Protein AF-A0AAV4H9J4-F1 (afdb_monomer_lite)

Radius of gyration: 20.16 Å; chains: 1; bounding box: 41×39×53 Å

Secondary structure (DSSP, 8-state):
-PPPPSS----HHHHHHHHHHHHTT--HHHHHHHHT--HHHHHHHHHTHHHHHHHHHTSTT-SS-------TTHHHHHHHHHHHHHHHHTTPPPPHHHHHHHHHHHHHHTT-TT----

Organism: NCBI:txid1093978

Structure (mmCIF, N/CA/C/O backbone):
data_AF-A0AAV4H9J4-F1
#
_entry.id   AF-A0AAV4H9J4-F1
#
loop_
_atom_site.group_PDB
_atom_site.id
_atom_site.type_symbol
_atom_site.label_atom_id
_atom_site.label_alt_id
_atom_site.label_comp_id
_atom_site.label_asym_id
_atom_site.label_entity_id
_atom_site.label_seq_id
_atom_site.pdbx_PDB_ins_code
_atom_site.Cartn_x
_atom_site.Cartn_y
_atom_site.Cartn_z
_atom_site.occupancy
_atom_site.B_iso_or_equiv
_atom_site.auth_seq_id
_atom_site.auth_comp_id
_atom_site.auth_asym_id
_atom_site.auth_atom_id
_atom_site.pdbx_PDB_model_num
ATOM 1 N N . MET A 1 1 ? -6.441 -33.536 6.638 1.00 47.53 1 MET A N 1
ATOM 2 C CA . MET A 1 1 ? -7.098 -32.438 7.382 1.00 47.53 1 MET A CA 1
ATOM 3 C C . MET A 1 1 ? -6.114 -31.275 7.474 1.00 47.53 1 MET A C 1
ATOM 5 O O . MET A 1 1 ? -5.066 -31.453 8.079 1.00 47.53 1 MET A O 1
ATOM 9 N N . SER A 1 2 ? -6.370 -30.145 6.806 1.00 56.88 2 SER A N 1
ATOM 10 C CA . SER A 1 2 ? -5.500 -28.957 6.879 1.00 56.88 2 SER A CA 1
ATOM 11 C C . SER A 1 2 ? -5.710 -28.269 8.230 1.00 56.88 2 SER A C 1
ATOM 13 O O . SER A 1 2 ? -6.849 -27.983 8.595 1.00 56.88 2 SER A O 1
ATOM 15 N N . THR A 1 3 ? -4.648 -28.066 9.009 1.00 64.50 3 THR A N 1
ATOM 16 C CA . THR A 1 3 ? -4.745 -27.365 10.293 1.00 64.50 3 THR A CA 1
ATOM 17 C C . THR A 1 3 ? -4.965 -25.868 10.049 1.00 64.50 3 THR A C 1
ATOM 19 O O . THR A 1 3 ? -4.297 -25.280 9.194 1.00 64.50 3 THR A O 1
ATOM 22 N N . PRO A 1 4 ? -5.896 -25.215 10.769 1.00 62.09 4 PRO A N 1
ATOM 23 C CA . PRO A 1 4 ? -6.124 -23.787 10.606 1.00 62.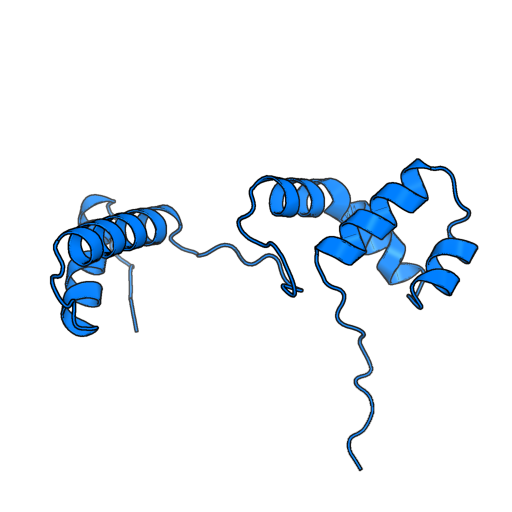09 4 PRO A CA 1
ATOM 24 C C . PRO A 1 4 ? -4.857 -23.011 10.975 1.00 62.09 4 PRO A C 1
ATOM 26 O O . PRO A 1 4 ? -4.223 -23.252 12.005 1.00 62.09 4 PRO A O 1
ATOM 29 N N . ASN A 1 5 ? -4.466 -22.085 10.099 1.00 66.12 5 ASN A N 1
ATOM 30 C CA . ASN A 1 5 ? -3.264 -21.283 10.275 1.00 66.12 5 ASN A CA 1
ATOM 31 C C . ASN A 1 5 ? -3.353 -20.479 11.584 1.00 66.12 5 ASN A C 1
ATOM 33 O O . ASN A 1 5 ? -4.287 -19.705 11.787 1.00 66.12 5 ASN A O 1
ATOM 37 N N . LYS A 1 6 ? -2.346 -20.630 12.452 1.00 74.56 6 LYS A N 1
ATOM 38 C CA . LYS A 1 6 ? -2.275 -19.990 13.776 1.00 74.56 6 LYS A CA 1
ATOM 39 C C . LYS A 1 6 ? -2.317 -18.455 13.711 1.00 74.56 6 LYS A C 1
ATOM 41 O O . LYS A 1 6 ? -2.633 -17.815 14.709 1.00 74.56 6 LYS A O 1
ATOM 46 N N . ARG A 1 7 ? -1.966 -17.847 12.567 1.00 76.81 7 ARG A N 1
ATOM 47 C CA . ARG A 1 7 ? -1.990 -16.388 12.365 1.00 76.81 7 ARG A CA 1
ATOM 48 C C . ARG A 1 7 ? -3.007 -15.991 11.297 1.00 76.81 7 ARG A C 1
ATOM 50 O O . ARG A 1 7 ? -2.884 -16.366 10.133 1.00 76.81 7 ARG A O 1
ATOM 57 N N . LYS A 1 8 ? -3.964 -15.149 11.690 1.00 81.75 8 LYS A N 1
ATOM 58 C CA . LYS A 1 8 ? -4.947 -14.541 10.789 1.00 81.75 8 LYS A CA 1
ATOM 59 C C . LYS A 1 8 ? -4.287 -13.444 9.955 1.00 81.75 8 LYS A C 1
ATOM 61 O O . LYS A 1 8 ? -3.726 -12.489 10.490 1.00 81.75 8 LYS A O 1
ATOM 66 N N . HIS A 1 9 ? -4.354 -13.577 8.634 1.00 84.69 9 HIS A N 1
ATOM 67 C CA . HIS A 1 9 ? -3.890 -12.538 7.720 1.00 84.69 9 HIS A CA 1
ATOM 68 C C . HIS A 1 9 ? -5.035 -11.577 7.392 1.00 84.69 9 HIS A C 1
ATOM 70 O O . HIS A 1 9 ? -6.000 -11.971 6.739 1.00 84.69 9 HIS A O 1
ATOM 76 N N . ILE A 1 10 ? -4.883 -10.322 7.811 1.00 89.00 10 ILE A N 1
ATOM 77 C CA . ILE A 1 10 ? -5.867 -9.244 7.649 1.00 89.00 10 ILE A CA 1
ATOM 78 C C . ILE A 1 10 ? -5.481 -8.388 6.434 1.00 89.00 10 ILE A C 1
ATOM 80 O O . ILE A 1 10 ? -4.294 -8.083 6.254 1.00 89.00 10 ILE A O 1
ATOM 84 N N . THR A 1 11 ? -6.461 -8.021 5.606 1.00 90.75 11 THR A N 1
ATOM 85 C CA . THR A 1 11 ? -6.275 -7.116 4.458 1.00 90.75 11 THR A CA 1
ATOM 86 C C . THR A 1 11 ? -5.946 -5.700 4.923 1.00 90.75 11 THR A C 1
ATOM 88 O O . THR A 1 11 ? -6.110 -5.353 6.095 1.00 90.75 11 THR A O 1
ATOM 91 N N . ILE A 1 12 ? -5.412 -4.882 4.021 1.00 89.31 12 ILE A N 1
ATOM 92 C CA . ILE A 1 12 ? -5.139 -3.472 4.315 1.00 89.31 12 ILE A CA 1
ATOM 93 C C . ILE A 1 12 ? -6.453 -2.726 4.577 1.00 89.31 12 ILE A C 1
ATOM 95 O O . ILE A 1 12 ? -6.532 -2.006 5.568 1.00 89.31 12 ILE A O 1
ATOM 99 N N . ASP A 1 13 ? -7.498 -3.007 3.801 1.00 89.75 13 ASP A N 1
ATOM 100 C CA . ASP A 1 13 ? -8.819 -2.386 3.949 1.00 89.75 13 ASP A CA 1
ATOM 101 C C . ASP A 1 13 ? -9.425 -2.659 5.334 1.00 89.75 13 ASP A C 1
ATOM 103 O O . ASP A 1 13 ? -9.780 -1.731 6.058 1.00 89.75 13 ASP A O 1
ATOM 107 N N . THR A 1 14 ? -9.412 -3.915 5.798 1.00 90.69 14 THR A N 1
ATOM 108 C CA . THR A 1 14 ? -9.898 -4.247 7.147 1.00 90.69 14 THR A CA 1
ATOM 109 C C . THR A 1 14 ? -9.053 -3.586 8.244 1.00 90.69 14 THR A C 1
ATOM 111 O O . THR A 1 14 ? -9.576 -3.217 9.293 1.00 90.69 14 THR A O 1
ATOM 114 N N . LYS A 1 15 ? -7.744 -3.376 8.035 1.00 91.94 15 LYS A N 1
ATOM 115 C CA . LYS A 1 15 ? -6.924 -2.607 8.994 1.00 91.94 15 LYS A CA 1
ATOM 116 C C . LYS A 1 15 ? -7.341 -1.135 9.043 1.00 91.94 15 LYS A C 1
ATOM 118 O O . LYS A 1 15 ? -7.332 -0.562 10.130 1.00 91.94 15 LYS A O 1
ATOM 123 N N . VAL A 1 16 ? -7.716 -0.537 7.911 1.00 92.00 16 VAL A N 1
ATOM 124 C CA . VAL A 1 16 ? -8.255 0.832 7.854 1.00 92.00 16 VAL A CA 1
ATOM 125 C C . VAL A 1 16 ? -9.600 0.912 8.579 1.00 92.00 16 VAL A C 1
ATOM 127 O O . VAL A 1 16 ? -9.806 1.821 9.378 1.00 92.00 16 VAL A O 1
ATOM 130 N N . GLU A 1 17 ? -10.483 -0.072 8.400 1.00 91.75 17 GLU A N 1
ATOM 131 C CA . GLU A 1 17 ? -11.747 -0.150 9.146 1.00 91.75 17 GLU A CA 1
ATOM 132 C C . GLU A 1 17 ? -11.532 -0.231 10.662 1.00 91.75 17 GLU A C 1
ATOM 134 O O . GLU A 1 17 ? -12.217 0.460 11.419 1.00 91.75 17 GLU A O 1
ATOM 139 N N . ILE A 1 18 ? -10.551 -1.022 11.109 1.00 92.75 18 ILE A N 1
ATOM 140 C CA . ILE A 1 18 ? -10.164 -1.117 12.523 1.00 92.75 18 ILE A CA 1
ATOM 141 C C . ILE A 1 18 ? -9.685 0.244 13.045 1.00 92.75 18 ILE A C 1
ATOM 143 O O . ILE A 1 18 ? -10.105 0.669 14.120 1.00 92.75 18 ILE A O 1
ATOM 147 N N . ILE A 1 19 ? -8.840 0.950 12.286 1.00 92.75 19 ILE A N 1
ATOM 148 C CA . ILE A 1 19 ? -8.360 2.293 12.650 1.00 92.75 19 ILE A CA 1
ATOM 149 C C . ILE A 1 19 ? -9.545 3.261 12.782 1.00 92.75 19 ILE A C 1
ATOM 151 O O . ILE A 1 19 ? -9.673 3.934 13.805 1.00 92.75 19 ILE A O 1
ATOM 155 N N . ASN A 1 20 ? -10.455 3.267 11.807 1.00 92.44 20 ASN A N 1
ATOM 156 C CA . ASN A 1 20 ? -11.649 4.113 11.817 1.00 92.44 20 ASN A CA 1
ATOM 157 C C . ASN A 1 20 ? -12.588 3.779 12.991 1.00 92.44 20 ASN A C 1
ATOM 159 O O . ASN A 1 20 ? -13.220 4.667 13.562 1.00 92.44 20 ASN A O 1
ATOM 163 N N . ALA A 1 21 ? -12.696 2.504 13.377 1.00 91.62 21 ALA A N 1
ATOM 164 C CA . ALA A 1 21 ? -13.488 2.073 14.527 1.00 91.62 21 ALA A CA 1
ATOM 165 C C . ALA A 1 21 ? -12.915 2.595 15.856 1.00 91.62 21 ALA A C 1
ATOM 167 O O . ALA A 1 21 ? -13.682 3.022 16.722 1.00 91.62 21 ALA A O 1
ATOM 168 N N . VAL A 1 22 ? -11.584 2.610 15.996 1.00 91.38 22 VAL A N 1
ATOM 169 C CA . VAL A 1 22 ? -10.901 3.193 17.163 1.00 91.38 22 VAL A CA 1
ATOM 170 C C . VAL A 1 22 ? -11.098 4.710 17.209 1.00 91.38 22 VAL A C 1
ATOM 172 O O . VAL A 1 22 ? -11.397 5.257 18.268 1.00 91.38 22 VAL A O 1
ATOM 175 N N . GLU A 1 23 ? -11.003 5.400 16.070 1.00 89.81 23 GLU A N 1
ATOM 176 C CA . GLU A 1 23 ? -11.237 6.853 15.996 1.00 89.81 23 GLU A CA 1
ATOM 177 C C . GLU A 1 23 ? -12.674 7.247 16.352 1.00 89.81 23 GLU A C 1
ATOM 179 O O . GLU A 1 23 ? -12.897 8.264 17.007 1.00 89.81 23 GLU A O 1
ATOM 184 N N . LYS A 1 24 ? -13.651 6.395 16.019 1.00 90.75 24 LYS A N 1
ATOM 185 C CA . LYS A 1 24 ? -15.057 6.533 16.436 1.00 90.75 24 LYS A CA 1
ATOM 186 C C . LYS A 1 24 ? -15.293 6.233 17.928 1.00 90.75 24 LYS A C 1
ATOM 188 O O . LYS A 1 24 ? -16.442 6.125 18.345 1.00 90.75 24 LYS A O 1
ATOM 193 N N . LYS A 1 25 ? -14.229 6.107 18.734 1.00 84.50 25 LYS A N 1
ATOM 194 C CA . LYS A 1 25 ? -14.245 5.837 20.183 1.00 84.50 25 LYS A CA 1
ATOM 195 C C . LYS A 1 25 ? -14.961 4.538 20.583 1.00 84.50 25 LYS A C 1
ATOM 197 O O . LYS A 1 25 ? -15.472 4.442 21.698 1.00 84.50 25 LYS A O 1
ATOM 202 N N . LYS A 1 26 ? -14.986 3.519 19.714 1.00 84.12 26 LYS A N 1
ATOM 203 C CA . LYS A 1 26 ? -15.436 2.180 20.128 1.00 84.12 26 LYS A CA 1
ATOM 204 C C . LYS A 1 26 ? -14.458 1.579 21.138 1.00 84.12 26 LYS A C 1
ATOM 206 O O . LYS A 1 26 ? -13.258 1.845 21.092 1.00 84.12 26 LYS A O 1
ATOM 211 N N . SER A 1 27 ? -14.965 0.737 22.037 1.00 90.06 27 SER A N 1
ATOM 212 C CA . SER A 1 27 ? -14.116 0.035 23.002 1.00 90.06 27 SER A CA 1
ATOM 213 C C . SER A 1 27 ? -13.161 -0.921 22.285 1.00 90.06 27 SER A C 1
ATOM 215 O O . SER A 1 27 ? -13.583 -1.726 21.455 1.00 90.06 27 SER A O 1
ATOM 217 N N . ASN A 1 28 ? -11.877 -0.903 22.654 1.00 88.81 28 ASN A N 1
ATOM 218 C CA . ASN A 1 28 ? -10.867 -1.809 22.091 1.00 88.81 28 ASN A CA 1
ATOM 219 C C . ASN A 1 28 ? -11.270 -3.287 22.226 1.00 88.81 28 ASN A C 1
ATOM 221 O O . ASN A 1 28 ? -11.012 -4.082 21.326 1.00 88.81 28 ASN A O 1
ATOM 225 N N . ALA A 1 29 ? -11.936 -3.655 23.325 1.00 89.75 29 ALA A N 1
ATOM 226 C CA . ALA A 1 29 ? -12.412 -5.020 23.546 1.00 89.75 29 ALA A CA 1
ATOM 227 C C . ALA A 1 29 ? -13.516 -5.419 22.554 1.00 89.75 29 ALA A C 1
ATOM 229 O O . ALA A 1 29 ? -13.550 -6.557 22.087 1.00 89.75 29 ALA A O 1
ATOM 230 N N . GLU A 1 30 ? -14.398 -4.482 22.212 1.00 90.25 30 GLU A N 1
ATOM 231 C CA . GLU A 1 30 ? -15.462 -4.693 21.233 1.00 90.25 30 GLU A CA 1
ATOM 232 C C . GLU A 1 30 ? -14.885 -4.832 19.823 1.00 90.25 30 GLU A C 1
ATOM 234 O O . GLU A 1 30 ? -15.252 -5.753 19.101 1.00 90.25 30 GLU A O 1
ATOM 239 N N . ILE A 1 31 ? -13.904 -3.998 19.465 1.00 91.00 31 ILE A N 1
ATOM 240 C CA . ILE A 1 31 ? -13.195 -4.078 18.181 1.00 91.00 31 ILE A CA 1
ATOM 241 C C . ILE A 1 31 ? -12.480 -5.429 18.048 1.00 91.00 31 ILE A C 1
ATOM 243 O O . ILE A 1 31 ? -12.619 -6.103 17.029 1.00 91.00 31 ILE A O 1
ATOM 247 N N . CYS A 1 32 ? -11.768 -5.877 19.087 1.00 90.31 32 CYS A N 1
ATOM 248 C CA . CYS A 1 32 ? -11.115 -7.186 19.074 1.00 90.31 32 CYS A CA 1
ATOM 249 C C . CYS A 1 32 ? -12.106 -8.337 18.845 1.00 90.31 32 CYS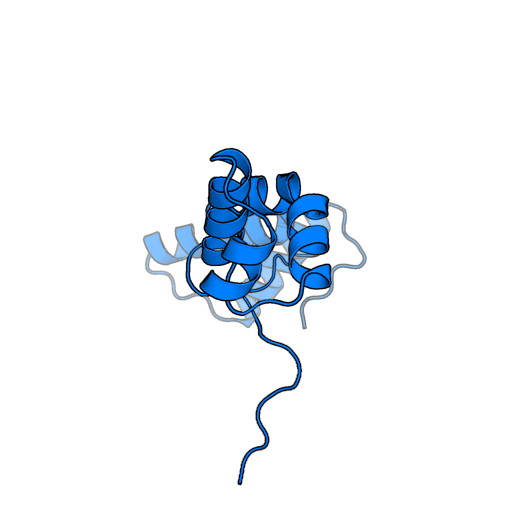 A C 1
ATOM 251 O O . CYS A 1 32 ? -11.794 -9.263 18.100 1.00 90.31 32 CYS A O 1
ATOM 253 N N . ARG A 1 33 ? -13.303 -8.269 19.446 1.00 90.19 33 ARG A N 1
ATOM 254 C CA . ARG A 1 33 ? -14.369 -9.264 19.240 1.00 90.19 33 ARG A CA 1
ATOM 255 C C . ARG A 1 33 ? -14.974 -9.178 17.842 1.00 90.19 33 ARG A C 1
ATOM 257 O O . ARG A 1 33 ? -15.139 -10.207 17.200 1.00 90.19 33 ARG A O 1
ATOM 264 N N . GLN A 1 34 ? -15.268 -7.970 17.364 1.00 89.75 34 GLN A N 1
ATOM 265 C CA . GLN A 1 34 ? -15.899 -7.738 16.065 1.00 89.75 34 GLN A CA 1
ATOM 266 C C . GLN A 1 34 ? -15.022 -8.235 14.909 1.00 89.75 34 GLN A C 1
ATOM 268 O O . GLN A 1 34 ? -15.517 -8.878 13.988 1.00 89.75 34 GLN A O 1
ATOM 273 N N . PHE A 1 35 ? -13.721 -7.946 14.959 1.00 87.81 35 PHE A N 1
ATOM 274 C CA . PHE A 1 35 ? -12.776 -8.333 13.909 1.00 87.81 35 PHE A CA 1
ATOM 275 C C . PHE A 1 35 ? -12.102 -9.688 14.172 1.00 87.81 35 PHE A C 1
ATOM 277 O O . PHE A 1 35 ? -11.342 -10.167 13.323 1.00 87.81 35 PHE A O 1
ATOM 284 N N . ASP A 1 36 ? -12.388 -10.316 15.318 1.00 89.31 36 ASP A N 1
ATOM 285 C CA . ASP A 1 36 ? -11.767 -11.560 15.778 1.00 89.31 36 ASP A CA 1
ATOM 286 C C . ASP A 1 36 ? -10.231 -11.467 15.670 1.00 89.31 36 ASP A C 1
ATOM 288 O O . ASP A 1 36 ? -9.569 -12.108 14.846 1.00 89.31 36 ASP A O 1
ATOM 292 N N . ILE A 1 37 ? -9.680 -10.531 16.449 1.00 90.00 37 ILE A N 1
ATOM 293 C CA . ILE A 1 37 ? -8.247 -10.251 16.529 1.00 90.00 37 ILE A CA 1
ATOM 294 C C . ILE A 1 37 ? -7.777 -10.208 17.987 1.00 90.00 37 ILE A C 1
ATOM 296 O O . ILE A 1 37 ? -8.479 -9.691 18.858 1.00 90.00 37 ILE A O 1
ATOM 300 N N . PRO A 1 38 ? -6.554 -10.680 18.277 1.00 90.56 38 PRO A N 1
ATOM 301 C CA . PRO A 1 38 ? -5.933 -10.470 19.577 1.00 90.56 38 PRO A CA 1
ATOM 302 C C . PRO A 1 38 ? -5.646 -8.986 19.832 1.00 90.56 38 PRO A C 1
ATOM 304 O O . PRO A 1 38 ? -5.249 -8.259 18.916 1.00 90.56 38 PRO A O 1
ATOM 307 N N . SER A 1 39 ? -5.700 -8.556 21.095 1.00 90.56 39 SER A N 1
ATOM 308 C CA . SER A 1 39 ? -5.364 -7.178 21.488 1.00 90.56 39 SER A CA 1
ATOM 309 C C . SER A 1 39 ? -3.967 -6.754 21.023 1.00 90.56 39 SER A C 1
ATOM 311 O O . SER A 1 39 ? -3.785 -5.633 20.560 1.00 90.56 39 SER A O 1
ATOM 313 N N . SER A 1 40 ? -2.983 -7.659 21.048 1.00 90.88 40 SER A N 1
ATOM 314 C CA . SER A 1 40 ? -1.630 -7.391 20.532 1.00 90.88 40 SER A CA 1
ATOM 315 C C . SER A 1 40 ? -1.617 -6.999 19.048 1.00 90.88 40 SER A C 1
ATOM 317 O O . SER A 1 40 ? -0.827 -6.149 18.628 1.00 90.88 40 SER A O 1
ATOM 319 N N . THR A 1 41 ? -2.521 -7.573 18.250 1.00 91.38 41 THR A N 1
ATOM 320 C CA . THR A 1 41 ? -2.670 -7.248 16.826 1.00 91.38 41 THR A CA 1
ATOM 321 C C . THR A 1 41 ? -3.285 -5.864 16.648 1.00 91.38 41 THR A C 1
ATOM 323 O O . THR A 1 41 ? -2.780 -5.090 15.839 1.00 91.38 41 THR A O 1
ATOM 326 N N . LEU A 1 42 ? -4.298 -5.513 17.450 1.00 92.69 42 LEU A N 1
ATOM 327 C CA . LEU A 1 42 ? -4.895 -4.174 17.453 1.00 92.69 42 LEU A CA 1
ATOM 328 C C . LEU A 1 42 ? -3.842 -3.089 17.732 1.00 92.69 42 LEU A C 1
ATOM 330 O O . LEU A 1 42 ? -3.712 -2.146 16.956 1.00 92.69 42 LEU A O 1
ATOM 334 N N . TYR A 1 43 ? -3.032 -3.251 18.782 1.00 93.88 43 TYR A N 1
ATOM 335 C CA . TYR A 1 43 ? -1.969 -2.289 19.102 1.00 93.88 43 TYR A CA 1
ATOM 336 C C . TYR A 1 43 ? -0.910 -2.183 17.998 1.00 93.88 43 TYR A C 1
ATOM 338 O O . TYR A 1 43 ? -0.432 -1.087 17.709 1.00 93.88 43 TYR A O 1
ATOM 346 N N . THR A 1 44 ? -0.568 -3.296 17.344 1.00 93.44 44 THR A N 1
ATOM 347 C CA . THR A 1 44 ? 0.368 -3.284 16.207 1.00 93.44 44 THR A CA 1
ATOM 348 C C . THR A 1 44 ? -0.208 -2.499 15.024 1.00 93.44 44 THR A C 1
ATOM 350 O O . THR A 1 44 ? 0.488 -1.669 14.444 1.00 93.44 44 THR A O 1
ATOM 353 N N . ILE A 1 45 ? -1.493 -2.697 14.707 1.00 92.94 45 ILE A N 1
ATOM 354 C CA . ILE A 1 45 ? -2.196 -1.947 13.654 1.00 92.94 45 ILE A CA 1
ATOM 355 C C . ILE A 1 45 ? -2.209 -0.449 13.974 1.00 92.94 45 ILE A C 1
ATOM 357 O O . ILE A 1 45 ? -1.908 0.364 13.104 1.00 92.94 45 ILE A O 1
ATOM 361 N N . LEU A 1 46 ? -2.501 -0.077 15.222 1.00 92.62 46 LEU A N 1
ATOM 362 C CA . LEU A 1 46 ? -2.512 1.324 15.646 1.00 92.62 46 LEU A CA 1
ATOM 363 C C . LEU A 1 46 ? -1.122 1.965 15.596 1.00 92.62 46 LEU A C 1
ATOM 365 O O . LEU A 1 46 ? -1.000 3.124 15.203 1.00 92.62 46 LEU A O 1
ATOM 369 N N . LYS A 1 47 ? -0.067 1.215 15.931 1.00 95.00 47 LYS A N 1
ATOM 370 C CA . LYS A 1 47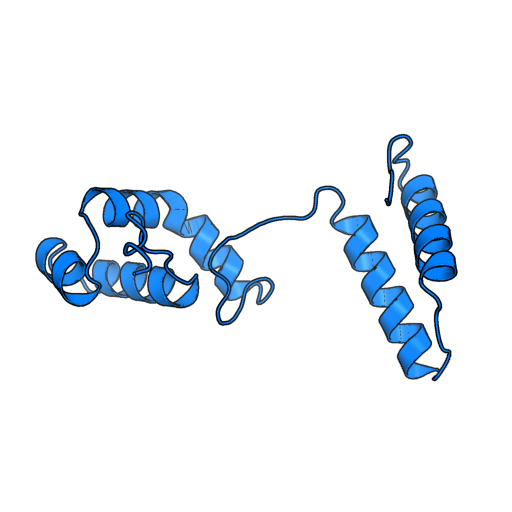 ? 1.319 1.685 15.815 1.00 95.00 47 LYS A CA 1
ATOM 371 C C . LYS A 1 47 ? 1.700 1.989 14.363 1.00 95.00 47 LYS A C 1
ATOM 373 O O . LYS A 1 47 ? 2.331 3.009 14.100 1.00 95.00 47 LYS A O 1
ATOM 378 N N . ASP A 1 48 ? 1.298 1.137 13.422 1.00 92.88 48 ASP A N 1
ATOM 379 C CA . ASP A 1 48 ? 1.564 1.316 11.989 1.00 92.88 48 ASP A CA 1
ATOM 380 C C . ASP A 1 48 ? 0.465 2.117 11.255 1.00 92.88 48 ASP A C 1
ATOM 382 O O . ASP A 1 48 ? 0.462 2.169 10.023 1.00 92.88 48 ASP A O 1
ATOM 386 N N . LYS A 1 49 ? -0.437 2.796 11.986 1.00 92.75 49 LYS A N 1
ATOM 387 C CA . LYS A 1 49 ? -1.589 3.544 11.444 1.00 92.75 49 LYS A CA 1
ATOM 388 C C . LYS A 1 49 ? -1.234 4.405 10.234 1.00 92.75 49 LYS A C 1
ATOM 390 O O . LYS A 1 49 ? -1.882 4.297 9.198 1.00 92.75 49 LYS A O 1
ATOM 395 N N . LYS A 1 50 ? -0.200 5.245 10.356 1.00 91.44 50 LYS A N 1
ATOM 396 C CA . LYS A 1 50 ? 0.205 6.174 9.291 1.00 91.44 50 LYS A CA 1
ATOM 397 C C . LYS A 1 50 ? 0.566 5.429 8.003 1.00 91.44 50 LYS A C 1
ATOM 399 O O . LYS A 1 50 ? 0.029 5.737 6.950 1.00 91.44 50 LYS A O 1
ATOM 404 N N . LYS A 1 51 ? 1.382 4.376 8.108 1.00 90.44 51 LYS A N 1
ATOM 405 C CA . LYS A 1 51 ? 1.790 3.552 6.958 1.00 90.44 51 LYS A CA 1
ATOM 406 C C . LYS A 1 51 ? 0.599 2.879 6.280 1.00 90.44 51 LYS A C 1
ATOM 408 O O . LYS A 1 51 ? 0.575 2.769 5.062 1.00 90.44 51 LYS A O 1
ATOM 413 N N . ILE A 1 52 ? -0.368 2.408 7.067 1.00 90.44 52 ILE A N 1
ATOM 414 C CA . ILE A 1 52 ? -1.569 1.740 6.554 1.00 90.44 52 ILE A CA 1
ATOM 415 C C . ILE A 1 52 ? -2.450 2.739 5.791 1.00 90.44 52 ILE A C 1
ATOM 417 O O . ILE A 1 52 ? -2.890 2.428 4.687 1.00 90.44 52 ILE A O 1
ATOM 421 N N . LEU A 1 53 ? -2.653 3.942 6.335 1.00 89.94 53 LEU A N 1
ATOM 422 C CA . LEU A 1 53 ? -3.428 5.001 5.681 1.00 89.94 53 LEU A CA 1
ATOM 423 C C . LEU A 1 53 ? -2.742 5.530 4.413 1.00 89.94 53 LEU A C 1
ATOM 425 O O . LEU A 1 53 ? -3.408 5.689 3.390 1.00 89.94 53 LEU A O 1
ATOM 429 N N . ASP A 1 54 ? -1.424 5.736 4.445 1.00 88.94 54 ASP A N 1
ATOM 430 C CA . ASP A 1 54 ? -0.641 6.165 3.278 1.00 88.94 54 ASP A CA 1
ATOM 431 C C . ASP A 1 54 ? -0.699 5.101 2.159 1.00 88.94 54 ASP A C 1
ATOM 433 O O . ASP A 1 54 ? -0.923 5.410 0.984 1.00 88.94 54 ASP A O 1
ATOM 437 N N . ALA A 1 55 ? -0.573 3.817 2.517 1.00 85.69 55 ALA A N 1
ATOM 438 C CA . ALA A 1 55 ? -0.670 2.701 1.574 1.00 85.69 55 ALA A CA 1
ATOM 439 C C . ALA A 1 55 ? -2.075 2.539 0.971 1.00 85.69 55 ALA A C 1
ATOM 441 O O . ALA A 1 55 ? -2.197 2.184 -0.201 1.00 85.69 55 ALA A O 1
ATOM 442 N N . HIS A 1 56 ? -3.124 2.806 1.751 1.00 86.19 56 HIS A N 1
ATOM 443 C CA . HIS A 1 56 ? -4.503 2.792 1.267 1.00 86.19 56 HIS A CA 1
ATOM 444 C C . HIS A 1 56 ? -4.782 3.985 0.336 1.00 86.19 56 HIS A C 1
ATOM 446 O O . HIS A 1 56 ? -5.332 3.813 -0.747 1.00 86.19 56 HIS A O 1
ATOM 452 N N . THR A 1 57 ? -4.338 5.189 0.711 1.00 84.81 57 THR A N 1
ATOM 453 C CA . THR A 1 57 ? -4.580 6.429 -0.052 1.00 84.81 57 THR A CA 1
ATOM 454 C C . THR A 1 57 ? -3.823 6.463 -1.377 1.00 84.81 57 THR A C 1
ATOM 456 O O . THR A 1 57 ? -4.358 6.916 -2.383 1.00 84.81 57 THR A O 1
ATOM 459 N N . SER A 1 58 ? -2.591 5.947 -1.408 1.00 79.62 58 SER A N 1
ATOM 460 C CA . SER A 1 58 ? -1.798 5.864 -2.643 1.00 79.62 58 SER A CA 1
ATOM 461 C C . SER A 1 58 ? -2.391 4.920 -3.697 1.00 79.62 58 SER A C 1
ATOM 463 O O . SER A 1 58 ? -1.916 4.907 -4.830 1.00 79.62 58 SER A O 1
ATOM 465 N N . GLY A 1 59 ? -3.381 4.087 -3.345 1.00 72.50 59 GLY A N 1
ATOM 466 C CA . GLY A 1 59 ? -3.988 3.099 -4.244 1.00 72.50 59 GLY A CA 1
ATOM 467 C C . GLY A 1 59 ? -3.046 1.964 -4.669 1.00 72.50 59 GLY A C 1
ATOM 468 O O . GLY A 1 59 ? -3.483 0.995 -5.287 1.00 72.50 59 GLY A O 1
ATOM 469 N N . ALA A 1 60 ? -1.762 2.028 -4.296 1.00 66.81 60 ALA A N 1
ATOM 470 C CA . ALA A 1 60 ? -0.733 1.057 -4.659 1.00 66.81 60 ALA A CA 1
ATOM 471 C C . ALA A 1 60 ? -0.974 -0.337 -4.048 1.00 66.81 60 ALA A C 1
ATOM 473 O O . ALA A 1 60 ? -0.421 -1.337 -4.517 1.00 66.81 60 ALA A O 1
ATOM 474 N N . PHE A 1 61 ? -1.796 -0.425 -2.997 1.00 70.00 61 PHE A N 1
ATOM 475 C CA . PHE A 1 61 ? -2.053 -1.664 -2.261 1.00 70.00 61 PHE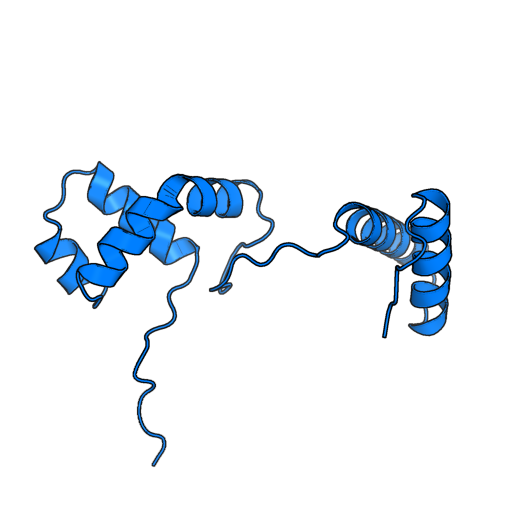 A CA 1
ATOM 476 C C . PHE A 1 61 ? -3.546 -1.968 -2.044 1.00 70.00 61 PHE A C 1
ATOM 478 O O . PHE A 1 61 ? -3.883 -2.618 -1.057 1.00 70.00 61 PHE A O 1
ATOM 485 N N . ALA A 1 62 ? -4.419 -1.533 -2.958 1.00 67.19 62 ALA A N 1
ATOM 486 C CA . ALA A 1 62 ? -5.865 -1.751 -2.864 1.00 67.19 62 ALA A CA 1
ATOM 487 C C . ALA A 1 62 ? -6.287 -3.240 -2.935 1.00 67.19 62 ALA A C 1
ATOM 489 O O . ALA A 1 62 ? -5.587 -4.075 -3.522 1.00 67.19 62 ALA A O 1
ATOM 490 N N . GLY A 1 63 ? -7.461 -3.549 -2.369 1.00 73.62 63 GLY A N 1
ATOM 491 C CA . GLY A 1 63 ? -8.148 -4.839 -2.476 1.00 73.62 63 GLY A CA 1
ATOM 492 C C . GLY A 1 63 ? -7.672 -5.894 -1.471 1.00 73.62 63 GLY A C 1
ATOM 493 O O . GLY A 1 63 ? -7.316 -5.600 -0.331 1.00 73.62 63 GLY A O 1
ATOM 494 N N . ASP A 1 64 ? -7.600 -7.156 -1.907 1.00 78.88 64 ASP A N 1
ATOM 495 C CA . ASP A 1 64 ? -7.281 -8.318 -1.055 1.00 78.88 64 ASP A CA 1
ATOM 496 C C . ASP A 1 64 ? -5.825 -8.369 -0.547 1.00 78.88 64 ASP A C 1
ATOM 498 O O . ASP A 1 64 ? -5.367 -9.366 0.033 1.00 78.88 64 ASP A O 1
ATOM 502 N N . ARG A 1 65 ? -5.051 -7.299 -0.759 1.00 84.38 65 ARG A N 1
ATOM 503 C CA . ARG A 1 65 ? -3.639 -7.233 -0.400 1.00 84.38 65 ARG A CA 1
ATOM 504 C C . ARG A 1 65 ? -3.494 -7.141 1.119 1.00 84.38 65 ARG A C 1
ATOM 506 O O . ARG A 1 65 ? -4.049 -6.280 1.794 1.00 84.38 65 ARG A O 1
ATOM 513 N N . LYS A 1 66 ? -2.713 -8.064 1.687 1.00 87.69 66 LYS A N 1
ATOM 514 C CA . LYS A 1 66 ? -2.550 -8.219 3.151 1.00 87.69 66 LYS A CA 1
ATOM 515 C C . LYS A 1 66 ? -1.235 -7.644 3.688 1.00 87.69 66 LYS A C 1
ATOM 517 O O . LYS A 1 66 ? -1.063 -7.488 4.901 1.00 87.69 66 LYS A O 1
ATOM 522 N N . LYS A 1 67 ? -0.290 -7.350 2.789 1.00 85.94 67 LYS A N 1
ATOM 523 C CA . LYS A 1 67 ? 1.067 -6.876 3.093 1.00 85.94 67 LYS A CA 1
ATOM 524 C C . LYS A 1 67 ? 1.397 -5.640 2.263 1.00 85.94 67 LYS A C 1
ATOM 526 O O . LYS A 1 67 ? 1.172 -5.635 1.056 1.00 85.94 67 LYS A O 1
ATOM 531 N N . ILE A 1 68 ? 1.994 -4.653 2.919 1.00 85.31 68 ILE A N 1
ATOM 532 C CA . ILE A 1 68 ? 2.601 -3.488 2.278 1.00 85.31 68 ILE A CA 1
ATOM 533 C C . ILE A 1 68 ? 4.053 -3.881 1.995 1.00 85.31 68 ILE A C 1
ATOM 535 O O . ILE A 1 68 ? 4.826 -4.083 2.932 1.00 85.31 68 ILE A O 1
ATOM 539 N N . ARG A 1 69 ? 4.398 -4.091 0.722 1.00 84.12 69 ARG A N 1
ATOM 540 C CA . ARG A 1 69 ? 5.767 -4.392 0.280 1.00 84.12 69 ARG A CA 1
ATOM 541 C C . ARG A 1 69 ? 6.161 -3.361 -0.761 1.00 84.12 69 ARG A C 1
ATOM 543 O O . ARG A 1 69 ? 5.562 -3.332 -1.832 1.00 84.12 69 ARG A O 1
ATOM 550 N N . HIS A 1 70 ? 7.147 -2.542 -0.431 1.00 80.06 70 HIS A N 1
ATOM 551 C CA . HIS A 1 70 ? 7.754 -1.647 -1.404 1.00 80.06 70 HIS A CA 1
ATOM 552 C C . HIS A 1 70 ? 8.775 -2.426 -2.238 1.00 80.06 70 HIS A C 1
ATOM 554 O O . HIS A 1 70 ? 9.434 -3.315 -1.690 1.00 80.06 70 HIS A O 1
ATOM 560 N N . PRO A 1 71 ? 8.865 -2.149 -3.546 1.00 79.25 71 PRO A N 1
ATOM 561 C CA . PRO A 1 71 ? 9.957 -2.658 -4.356 1.00 79.25 71 PRO A CA 1
ATOM 562 C C . PRO A 1 71 ? 11.273 -1.999 -3.942 1.00 79.25 71 PRO A C 1
ATOM 564 O O . PRO A 1 71 ? 11.298 -0.821 -3.575 1.00 79.25 71 PRO A O 1
ATOM 567 N N . ASP A 1 72 ? 12.364 -2.756 -4.037 1.00 82.50 72 ASP A N 1
ATOM 568 C CA . ASP A 1 72 ? 13.706 -2.266 -3.709 1.00 82.50 72 ASP A CA 1
ATOM 569 C C . ASP A 1 72 ? 14.152 -1.159 -4.687 1.00 82.50 72 ASP A C 1
ATOM 571 O O . ASP A 1 72 ? 14.866 -0.233 -4.306 1.00 82.50 72 ASP A O 1
ATOM 575 N N . TYR A 1 73 ? 13.644 -1.191 -5.928 1.00 85.56 73 TYR A N 1
ATOM 576 C CA . TYR A 1 73 ? 13.975 -0.251 -7.003 1.00 85.56 73 TYR A CA 1
ATOM 577 C C . TYR A 1 73 ? 12.737 0.451 -7.574 1.00 85.56 73 TYR A C 1
ATOM 579 O O . TYR A 1 73 ? 12.477 0.405 -8.774 1.00 85.56 73 TYR A O 1
ATOM 587 N N . ASN A 1 74 ? 11.978 1.152 -6.725 1.00 85.81 74 ASN A N 1
ATOM 588 C CA . ASN A 1 74 ? 10.693 1.752 -7.115 1.00 85.81 74 ASN A CA 1
ATOM 589 C C . ASN A 1 74 ? 10.757 2.634 -8.380 1.00 85.81 74 ASN A C 1
ATOM 591 O O . ASN A 1 74 ? 9.878 2.559 -9.229 1.00 85.81 74 ASN A O 1
ATOM 595 N N . LYS A 1 75 ? 11.827 3.422 -8.556 1.00 87.44 75 LYS A N 1
ATOM 596 C CA . LYS A 1 75 ? 12.005 4.267 -9.753 1.00 87.44 75 LYS A CA 1
ATOM 597 C C . LYS A 1 75 ? 12.176 3.455 -11.041 1.00 87.44 75 LYS A C 1
ATOM 599 O O . LYS A 1 75 ? 11.693 3.871 -12.091 1.00 87.44 75 LYS A O 1
ATOM 604 N N . VAL A 1 76 ? 12.871 2.318 -10.963 1.00 89.81 76 VAL A N 1
ATOM 605 C CA . VAL A 1 76 ? 13.082 1.428 -12.114 1.00 89.81 76 VAL A CA 1
ATOM 606 C C . VAL A 1 76 ? 11.763 0.753 -12.479 1.00 89.81 76 VAL A C 1
ATOM 608 O O . VAL A 1 76 ? 11.368 0.776 -13.643 1.00 89.81 76 VAL A O 1
ATOM 611 N N . ASP A 1 77 ? 11.044 0.239 -11.480 1.00 88.56 77 ASP A N 1
ATOM 612 C CA . ASP A 1 77 ? 9.738 -0.398 -11.665 1.00 88.56 77 ASP A CA 1
ATOM 613 C C . ASP A 1 77 ? 8.715 0.571 -12.273 1.00 88.56 77 ASP A C 1
ATOM 615 O O . ASP A 1 77 ? 8.016 0.225 -13.226 1.00 88.56 77 ASP A O 1
ATOM 619 N N . GLU A 1 78 ? 8.650 1.808 -11.773 1.00 89.81 78 GLU A N 1
ATOM 620 C CA . GLU A 1 78 ? 7.772 2.852 -12.311 1.00 89.81 78 GLU A CA 1
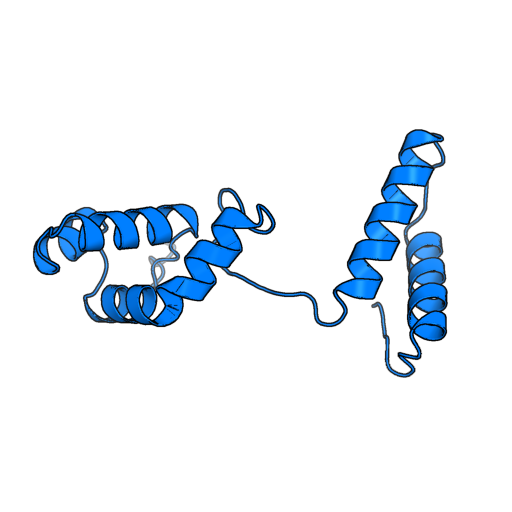ATOM 621 C C . GLU A 1 78 ? 8.075 3.143 -13.789 1.00 89.81 78 GLU A C 1
ATOM 623 O O . GLU A 1 78 ? 7.160 3.162 -14.620 1.00 89.81 78 GLU A O 1
ATOM 628 N N . ALA A 1 79 ? 9.352 3.313 -14.142 1.00 91.75 79 ALA A N 1
ATOM 629 C CA . ALA A 1 79 ? 9.773 3.554 -15.518 1.00 91.75 79 ALA A CA 1
ATOM 630 C C . ALA A 1 79 ? 9.477 2.354 -16.439 1.00 91.75 79 ALA A C 1
ATOM 632 O O . ALA A 1 79 ? 8.992 2.544 -17.558 1.00 91.75 79 ALA A O 1
ATOM 633 N N . LEU A 1 80 ? 9.681 1.120 -15.965 1.00 92.06 80 LEU A N 1
ATOM 634 C CA . LEU A 1 80 ? 9.347 -0.096 -16.713 1.00 92.06 80 LEU A CA 1
ATOM 635 C C . LEU A 1 80 ? 7.843 -0.235 -16.951 1.00 92.06 80 LEU A C 1
ATOM 637 O O . LEU A 1 80 ? 7.418 -0.563 -18.060 1.00 92.06 80 LEU A O 1
ATOM 641 N N . VAL A 1 81 ? 7.022 0.053 -15.940 1.00 91.19 81 VAL A N 1
ATOM 642 C CA . VAL A 1 81 ? 5.560 0.040 -16.074 1.00 91.19 81 VAL A CA 1
ATOM 643 C C . VAL A 1 81 ? 5.102 1.079 -17.097 1.00 91.19 81 VAL A C 1
ATOM 645 O O . VAL A 1 81 ? 4.211 0.791 -17.901 1.00 91.19 81 VAL A O 1
ATOM 648 N N . LEU A 1 82 ? 5.698 2.274 -17.102 1.00 92.56 82 LEU A N 1
ATOM 649 C CA . LEU A 1 82 ? 5.401 3.306 -18.098 1.00 92.56 82 LEU A CA 1
ATOM 650 C C . LEU A 1 82 ? 5.780 2.856 -19.511 1.00 92.56 82 LEU A C 1
ATOM 652 O O . LEU A 1 82 ? 4.947 2.953 -20.415 1.00 92.56 82 LEU A O 1
ATOM 656 N N . PHE A 1 83 ? 6.982 2.308 -19.690 1.00 92.50 83 PHE A N 1
ATOM 657 C CA . PHE A 1 83 ? 7.436 1.754 -20.966 1.00 92.50 83 PHE A CA 1
ATOM 658 C C . PHE A 1 83 ? 6.486 0.663 -21.479 1.00 92.50 83 PHE A C 1
ATOM 660 O O . PHE A 1 83 ? 6.008 0.719 -22.614 1.00 92.50 83 PHE A O 1
ATOM 667 N N . PHE A 1 84 ? 6.120 -0.287 -20.617 1.00 92.56 84 PHE A N 1
ATOM 668 C CA . PHE A 1 84 ? 5.219 -1.374 -20.983 1.00 92.56 84 PHE A CA 1
ATOM 669 C C . PHE A 1 84 ? 3.820 -0.873 -21.370 1.00 92.56 84 PHE A C 1
ATOM 671 O O . PHE A 1 84 ? 3.236 -1.334 -22.353 1.00 92.56 84 PHE A O 1
ATOM 678 N N . LYS A 1 85 ? 3.279 0.111 -20.638 1.00 92.75 85 LYS A N 1
ATOM 679 C CA . LYS A 1 85 ? 1.998 0.753 -20.979 1.00 92.75 85 LYS A CA 1
ATOM 680 C C . LYS A 1 85 ? 2.055 1.458 -22.335 1.00 92.75 85 LYS A C 1
ATOM 682 O O . LYS A 1 85 ? 1.101 1.360 -23.106 1.00 92.75 85 LYS A O 1
ATOM 687 N N . GLN A 1 86 ? 3.153 2.151 -22.639 1.00 93.69 86 GLN A N 1
ATOM 688 C CA . GLN A 1 86 ? 3.343 2.824 -23.926 1.00 93.69 86 GLN A CA 1
ATOM 689 C C . GLN A 1 86 ? 3.385 1.826 -25.086 1.00 93.69 86 GLN A C 1
ATOM 691 O O . GLN A 1 86 ? 2.662 2.009 -26.064 1.00 93.69 86 GLN A O 1
ATOM 696 N N . ALA A 1 87 ? 4.151 0.744 -24.952 1.00 92.50 87 ALA A N 1
ATOM 697 C CA . A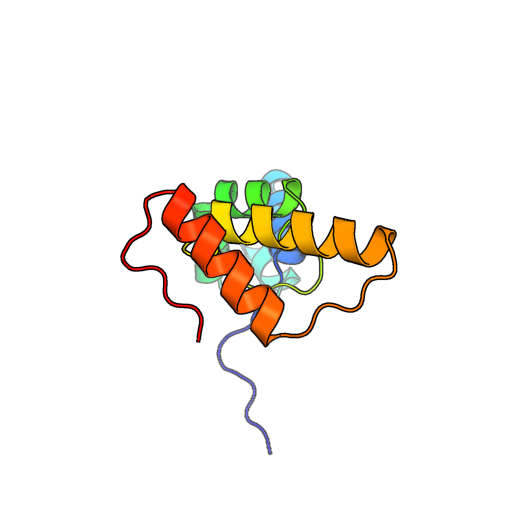LA A 1 87 ? 4.228 -0.297 -25.971 1.00 92.50 87 ALA A CA 1
ATOM 698 C C . ALA A 1 87 ? 2.889 -1.016 -26.177 1.00 92.50 87 ALA A C 1
ATOM 700 O O . ALA A 1 87 ? 2.469 -1.220 -27.314 1.00 92.50 87 ALA A O 1
ATOM 701 N N . ARG A 1 88 ? 2.151 -1.306 -25.093 1.00 92.44 88 ARG A N 1
ATOM 702 C CA . ARG A 1 88 ? 0.787 -1.845 -25.196 1.00 92.44 88 ARG A CA 1
ATOM 703 C C . ARG A 1 88 ? -0.162 -0.905 -25.927 1.00 92.44 88 ARG A C 1
ATOM 705 O O . ARG A 1 88 ? -0.955 -1.372 -26.735 1.00 92.44 88 ARG A O 1
ATOM 712 N N . ARG A 1 89 ? -0.069 0.407 -25.691 1.00 93.38 89 ARG A N 1
ATOM 713 C CA . ARG A 1 89 ? -0.863 1.404 -26.428 1.00 93.38 89 ARG A CA 1
ATOM 714 C C . ARG A 1 89 ? -0.531 1.410 -27.924 1.00 93.38 89 ARG A C 1
ATOM 716 O O . ARG A 1 89 ? -1.407 1.678 -28.734 1.00 93.38 89 ARG A O 1
ATOM 723 N N . GLN A 1 90 ? 0.710 1.095 -28.282 1.00 93.94 90 GLN A N 1
ATOM 724 C CA . GLN A 1 90 ? 1.161 0.943 -29.668 1.00 93.94 90 GLN A CA 1
ATOM 725 C C . GLN A 1 90 ? 0.905 -0.465 -30.234 1.00 93.94 90 GLN A C 1
ATOM 727 O O . GLN A 1 90 ? 1.293 -0.744 -31.362 1.00 93.94 90 GLN A O 1
ATOM 732 N N . SER A 1 91 ? 0.245 -1.351 -29.477 1.00 92.00 91 SER A N 1
ATOM 733 C CA . SER A 1 91 ? 0.014 -2.759 -29.836 1.00 92.00 91 SER A CA 1
ATOM 734 C C . SER A 1 91 ? 1.297 -3.549 -30.133 1.00 92.00 91 SER A C 1
ATOM 736 O O . SER A 1 91 ? 1.264 -4.542 -30.855 1.00 92.00 91 SER A O 1
ATOM 738 N N . ILE A 1 92 ? 2.430 -3.132 -29.557 1.00 90.50 92 ILE A N 1
ATOM 739 C CA . ILE A 1 92 ? 3.713 -3.822 -29.700 1.00 90.50 92 ILE A CA 1
ATOM 740 C C . ILE A 1 92 ? 3.792 -4.912 -28.624 1.00 90.50 92 ILE A C 1
ATOM 742 O O . ILE A 1 92 ? 3.757 -4.593 -27.428 1.00 90.50 92 ILE A O 1
ATOM 746 N N . PRO A 1 93 ? 3.906 -6.198 -28.999 1.00 89.88 93 PRO A N 1
ATOM 747 C CA . PRO A 1 93 ? 4.151 -7.253 -28.031 1.00 89.88 93 PRO A CA 1
ATOM 748 C C . PRO A 1 93 ? 5.586 -7.138 -27.502 1.00 89.88 93 PRO A C 1
ATOM 750 O O . PRO A 1 93 ? 6.546 -7.202 -28.265 1.00 89.88 93 PRO A O 1
ATOM 753 N N . ILE A 1 94 ? 5.731 -6.982 -26.185 1.00 91.19 94 ILE A N 1
ATOM 754 C CA . ILE A 1 94 ? 7.032 -7.032 -25.507 1.00 91.19 94 ILE A CA 1
ATOM 755 C C . ILE A 1 94 ? 7.230 -8.431 -24.933 1.00 91.19 94 ILE A C 1
ATOM 757 O O . ILE A 1 94 ? 6.410 -8.906 -24.143 1.00 91.19 94 ILE A O 1
ATOM 761 N N . SER A 1 95 ? 8.340 -9.066 -25.297 1.00 91.06 95 SER A N 1
ATOM 762 C CA . SER A 1 95 ? 8.788 -10.309 -24.672 1.00 91.06 95 SER A CA 1
ATOM 763 C C . SER A 1 95 ? 9.474 -10.050 -23.324 1.00 91.06 95 SER A C 1
ATOM 765 O O . SER A 1 95 ? 10.037 -8.981 -23.085 1.00 91.06 95 SER A O 1
ATOM 767 N N . GLY A 1 96 ? 9.460 -11.047 -22.434 1.00 87.38 96 GLY A N 1
ATOM 768 C CA . GLY A 1 96 ? 10.140 -10.971 -21.134 1.00 87.38 96 GLY A CA 1
ATOM 769 C C . GLY A 1 96 ? 11.614 -10.537 -21.229 1.00 87.38 96 GLY A C 1
ATOM 770 O O . GLY A 1 96 ? 11.988 -9.595 -20.534 1.00 87.38 96 GLY A O 1
ATOM 771 N N . PRO A 1 97 ? 12.435 -11.126 -22.124 1.00 90.94 97 PRO A N 1
ATOM 772 C CA . PRO A 1 97 ? 13.831 -10.721 -22.309 1.00 90.94 97 PRO A CA 1
ATOM 773 C C . PRO A 1 97 ? 14.012 -9.251 -22.708 1.00 90.94 97 PRO A C 1
ATOM 775 O O . PRO A 1 97 ? 14.889 -8.583 -22.172 1.00 90.94 97 PRO A O 1
ATOM 778 N N . GLN A 1 98 ? 13.150 -8.718 -23.579 1.00 90.69 98 GLN A N 1
ATOM 779 C CA . GLN A 1 98 ? 13.200 -7.302 -23.968 1.00 90.69 98 GLN A CA 1
ATOM 780 C C . GLN A 1 98 ? 12.871 -6.375 -22.792 1.00 90.69 98 GLN A C 1
ATOM 782 O O . GLN A 1 98 ? 13.468 -5.311 -22.645 1.00 90.69 98 GLN A O 1
ATOM 787 N N . LEU A 1 99 ? 11.929 -6.774 -21.931 1.00 90.88 99 LEU A N 1
ATOM 788 C CA . LEU A 1 99 ? 11.618 -6.017 -20.719 1.00 90.88 99 LEU A CA 1
ATOM 789 C C . LEU A 1 99 ? 12.787 -6.050 -19.722 1.00 90.88 99 LEU A C 1
ATOM 791 O O . LEU A 1 99 ? 13.064 -5.042 -19.071 1.00 90.88 99 LEU A O 1
ATOM 795 N N . LEU A 1 100 ? 13.491 -7.184 -19.634 1.00 90.44 100 LEU A N 1
ATOM 796 C CA . LEU A 1 100 ? 14.681 -7.331 -18.797 1.00 90.44 100 LEU A CA 1
ATOM 797 C C . LEU A 1 100 ? 15.818 -6.418 -19.259 1.00 90.44 100 LEU A C 1
ATOM 799 O O . LEU A 1 100 ? 16.396 -5.701 -18.444 1.00 90.44 100 LEU A O 1
ATOM 803 N N . GLU A 1 101 ? 16.114 -6.428 -20.558 1.00 90.31 101 GLU A N 1
ATOM 804 C CA . GLU A 1 101 ? 17.115 -5.555 -21.173 1.00 90.31 101 GLU A CA 1
ATOM 805 C C . GLU A 1 101 ? 16.776 -4.085 -20.916 1.00 90.31 101 GLU A C 1
ATOM 807 O O . GLU A 1 101 ? 17.600 -3.342 -20.381 1.00 90.31 101 GLU A O 1
ATOM 812 N N . LYS A 1 102 ? 15.511 -3.700 -21.131 1.00 91.12 102 LYS A N 1
ATOM 813 C CA . LYS A 1 102 ? 15.079 -2.325 -20.885 1.00 91.12 102 LYS A CA 1
ATOM 814 C C . LYS A 1 102 ? 15.224 -1.902 -19.426 1.00 91.12 102 LYS A C 1
ATOM 816 O O . LYS A 1 102 ? 15.556 -0.754 -19.140 1.00 91.12 102 LYS A O 1
ATOM 821 N N . GLY A 1 103 ? 14.977 -2.812 -18.488 1.00 90.44 103 GLY A N 1
ATOM 822 C CA . GLY A 1 103 ? 15.140 -2.509 -17.072 1.00 90.44 103 GLY A CA 1
ATOM 823 C C . GLY A 1 103 ? 16.599 -2.346 -16.658 1.00 90.44 103 GLY A C 1
ATOM 824 O O . GLY A 1 103 ? 16.883 -1.487 -15.826 1.00 90.44 103 GLY A O 1
ATOM 825 N N . LYS A 1 104 ? 17.526 -3.094 -17.271 1.00 90.62 104 LYS A N 1
ATOM 826 C CA . LYS A 1 104 ? 18.969 -2.887 -17.069 1.00 90.62 104 LYS A CA 1
ATOM 827 C C . LYS A 1 104 ? 19.410 -1.513 -17.569 1.00 90.62 104 LYS A C 1
ATOM 829 O O . LYS A 1 104 ? 20.030 -0.784 -16.807 1.00 90.62 104 LYS A O 1
ATOM 834 N N . GLU A 1 105 ? 18.993 -1.115 -18.771 1.00 90.69 105 GLU A N 1
ATOM 835 C CA . GLU A 1 105 ? 19.291 0.222 -19.316 1.00 90.69 105 GLU A CA 1
ATOM 836 C C . GLU A 1 105 ? 18.798 1.354 -18.395 1.00 90.69 105 GLU A C 1
ATOM 838 O O . GLU A 1 105 ? 19.495 2.344 -18.154 1.00 90.69 105 GLU A O 1
ATOM 843 N N . ILE A 1 106 ? 17.579 1.216 -17.859 1.00 90.62 106 ILE A N 1
ATOM 844 C CA . ILE A 1 106 ? 16.996 2.193 -16.929 1.00 90.62 106 ILE A CA 1
ATOM 845 C C . ILE A 1 106 ? 17.789 2.225 -15.618 1.00 90.62 106 ILE A C 1
ATOM 847 O O . ILE A 1 106 ? 18.047 3.302 -15.082 1.00 90.62 106 ILE A O 1
ATOM 851 N N . ALA A 1 107 ? 18.179 1.064 -15.094 1.00 90.50 107 ALA A N 1
ATOM 852 C CA . ALA A 1 107 ? 18.960 0.977 -13.870 1.00 90.50 107 ALA A CA 1
ATOM 853 C C . ALA A 1 107 ? 20.358 1.595 -14.027 1.00 90.50 107 ALA A C 1
ATOM 855 O O . ALA A 1 107 ? 20.776 2.360 -13.158 1.00 90.50 107 ALA A O 1
ATOM 856 N N . GLU A 1 108 ? 21.036 1.342 -15.148 1.00 89.81 108 GLU A N 1
ATOM 857 C CA . GLU A 1 108 ? 22.316 1.972 -15.498 1.00 89.81 108 GLU A CA 1
ATOM 858 C C . GLU A 1 108 ? 22.182 3.494 -15.591 1.00 89.81 108 GLU A C 1
ATOM 860 O O . GLU A 1 108 ? 22.964 4.227 -14.987 1.00 89.81 108 GLU A O 1
ATOM 865 N N . SER A 1 109 ? 21.126 3.980 -16.251 1.00 88.44 109 SER A N 1
ATOM 866 C CA . SER A 1 109 ? 20.828 5.417 -16.355 1.00 88.44 109 SER A CA 1
ATOM 867 C C . SER A 1 109 ? 20.578 6.079 -14.992 1.00 88.44 109 SER A C 1
ATOM 869 O O . SER A 1 109 ? 20.784 7.280 -14.832 1.00 88.44 109 SER A O 1
ATOM 871 N N . LEU A 1 110 ? 20.135 5.303 -13.998 1.00 87.69 110 LEU A N 1
ATOM 872 C CA . LEU A 1 110 ? 19.927 5.743 -12.616 1.00 87.69 110 LEU A CA 1
ATOM 873 C C . LEU A 1 110 ? 21.157 5.519 -11.715 1.00 87.69 110 LEU A C 1
ATOM 875 O O . LEU A 1 110 ? 21.088 5.823 -10.522 1.00 87.69 110 LEU A O 1
ATOM 879 N N . GLY A 1 111 ? 22.266 5.001 -12.255 1.00 87.12 111 GLY A N 1
ATOM 880 C CA . GLY A 1 111 ? 23.500 4.710 -11.516 1.00 87.12 111 GLY A CA 1
ATOM 881 C C . GLY A 1 111 ? 23.412 3.492 -10.589 1.00 87.12 111 GLY A C 1
ATOM 882 O O . GLY A 1 111 ? 24.181 3.376 -9.633 1.00 87.12 111 GLY A O 1
ATOM 883 N N . LEU A 1 112 ? 22.456 2.589 -10.821 1.00 85.56 112 LEU A N 1
ATOM 884 C CA . LEU A 1 112 ? 22.232 1.397 -10.002 1.00 85.56 112 LEU A CA 1
ATOM 885 C C . LEU A 1 112 ? 23.082 0.222 -10.510 1.00 85.56 112 LEU A C 1
ATOM 887 O O . LEU A 1 112 ? 22.579 -0.714 -11.124 1.00 85.56 112 LEU A O 1
ATOM 891 N N . ASN A 1 113 ? 24.378 0.248 -10.193 1.00 74.62 113 ASN A N 1
ATOM 892 C CA . ASN A 1 113 ? 25.363 -0.731 -10.686 1.00 74.62 113 ASN A CA 1
ATOM 893 C C . ASN A 1 113 ? 25.141 -2.174 -10.190 1.00 74.62 113 ASN A C 1
ATOM 895 O O . ASN A 1 113 ? 25.683 -3.112 -10.763 1.00 74.62 113 ASN A O 1
ATOM 899 N N . ASN A 1 114 ? 24.362 -2.361 -9.119 1.00 74.69 114 ASN A N 1
ATOM 900 C CA . ASN A 1 114 ? 24.075 -3.675 -8.530 1.00 74.69 114 ASN A CA 1
ATOM 901 C C . ASN A 1 114 ? 22.630 -4.137 -8.795 1.00 74.69 114 ASN A C 1
ATOM 903 O O . ASN A 1 114 ? 22.082 -4.945 -8.043 1.00 74.69 114 ASN A O 1
ATOM 907 N N . PHE A 1 115 ? 21.983 -3.576 -9.819 1.00 76.88 115 PHE A N 1
ATOM 908 C CA . PHE A 1 115 ? 20.639 -3.963 -10.216 1.00 76.88 115 PHE A CA 1
ATOM 909 C C . PHE A 1 115 ? 20.668 -5.306 -10.949 1.00 76.88 115 PHE A C 1
ATOM 911 O O . PHE A 1 115 ? 21.215 -5.432 -12.044 1.00 76.88 115 PHE A O 1
ATOM 918 N N . ALA A 1 116 ? 20.052 -6.314 -10.340 1.00 72.44 116 ALA A N 1
ATOM 919 C CA . ALA A 1 116 ? 19.857 -7.619 -10.945 1.00 72.44 116 ALA A CA 1
ATOM 920 C C . ALA A 1 116 ? 18.357 -7.894 -11.063 1.00 72.44 116 ALA A C 1
ATOM 922 O O . ALA A 1 116 ? 17.646 -7.922 -10.060 1.00 72.44 116 ALA A O 1
ATOM 923 N N . MET A 1 117 ? 17.892 -8.123 -12.291 1.00 68.69 117 MET A N 1
ATOM 924 C CA . MET A 1 117 ? 16.627 -8.810 -12.531 1.00 68.69 117 MET A CA 1
ATOM 925 C C . MET A 1 117 ? 16.920 -10.269 -12.855 1.00 68.69 117 MET A C 1
ATOM 927 O O . MET A 1 117 ? 17.718 -10.559 -13.749 1.00 68.69 117 MET A O 1
ATOM 931 N N . SER A 1 118 ? 16.286 -11.152 -12.092 1.00 61.28 118 SER A N 1
ATOM 932 C CA . SER A 1 118 ? 16.300 -12.608 -12.234 1.00 61.28 118 SER A CA 1
ATOM 933 C C . SER A 1 118 ? 15.000 -13.101 -12.845 1.00 61.28 118 SER A C 1
ATOM 935 O O . SER A 1 118 ? 13.949 -12.641 -12.338 1.00 61.28 118 SER A O 1
#

InterPro domains:
  IPR006600 HTH CenpB-type DNA-binding domain [PF03221] (73-115)
  IPR006600 HTH CenpB-type DNA-binding domain [PS51253] (64-118)
  IPR007889 DNA binding HTH domain, Psq-type [PF04218] (5-54)
  IPR007889 DNA binding HTH domain, Psq-type [PS50960] (1-52)
  IPR009057 Homedomain-like superfamily [SSF46689] (5-61)
  IPR009057 Homedomain-like superfamily [SSF46689] (66-118)
  IPR050863 Centromere and Transposable Element-Derived Protein [PTHR19303] (11-114)

Sequence (118 aa):
MSTPNKRKHITIDTKVEIINAVEKKKSNAEICRQFDIPSSTLYTILKDKKKILDAHTSGAFAGDRKKIRHPDYNKVDEALVLFFKQARRQSIPISGPQLLEKGKEIAESLGLNNFAMS

pLDDT: mean 86.25, std 8.77, range [47.53, 95.0]

Foldseek 3Di:
DDDPDPDDQDALVVLLVLVVCVVVVDDLVVSCVVVVHDSVVSVVSVVCVVVSVVCVVVVVRDDRRRDDDDDPCNVLVVVLVVVVVVCVVVVHDDDPVNSQVSSVVVCVVVVNPPDDDD